Protein AF-A0A1Z9E8Z4-F1 (afdb_monomer_lite)

Secondary structure (DSSP, 8-state):
----EEEEEE-SHHHHHHHHHTSTT--EEEEEEE-SSEEEEEESS-TT-EEEEESS--SSEEEEEE-

Sequence (67 aa):
MLRGKCKVTPKSDKAKDIFANYLNSKSLVYIEHKRADRWFFSAIDNVDFWFWVDYPHDNNWDYHEIN

Radius of gyration: 10.87 Å; chains: 1; bounding box: 23×34×24 Å

pLDDT: mean 91.32, std 9.91, range [40.31, 96.88]

Foldseek 3Di:
DPFWKKFKDWDDPVLVVCCVPPLVVGRIWTFPDDDPFWTKTAHPVHRPDIDIATPPDRPTIDMDIDD

Structure (mmCIF, N/CA/C/O backbone):
data_AF-A0A1Z9E8Z4-F1
#
_entry.id   AF-A0A1Z9E8Z4-F1
#
loop_
_atom_site.group_PDB
_atom_site.id
_atom_site.type_symbol
_atom_site.label_atom_id
_atom_site.label_alt_id
_atom_site.label_comp_id
_atom_site.label_asym_id
_atom_site.label_entity_id
_atom_site.label_seq_id
_atom_site.pdbx_PDB_ins_code
_atom_site.Cartn_x
_atom_site.Cartn_y
_atom_site.Cartn_z
_atom_site.occupancy
_atom_site.B_iso_or_equiv
_atom_site.auth_seq_id
_atom_site.auth_comp_id
_atom_site.auth_asym_id
_atom_site.auth_atom_id
_atom_site.pdbx_PDB_model_num
ATOM 1 N N . MET A 1 1 ? -0.590 -21.308 2.117 1.00 40.31 1 MET A N 1
ATOM 2 C CA . MET A 1 1 ? 0.138 -20.248 1.387 1.00 40.31 1 MET A CA 1
ATOM 3 C C . MET A 1 1 ? 0.608 -19.230 2.411 1.00 40.31 1 MET A C 1
ATOM 5 O O . MET A 1 1 ? -0.236 -18.671 3.100 1.00 40.31 1 MET A O 1
ATOM 9 N N . LEU A 1 2 ? 1.920 -19.052 2.585 1.00 48.19 2 LEU A N 1
ATOM 10 C CA . LEU A 1 2 ? 2.454 -17.951 3.391 1.00 48.19 2 LEU A CA 1
ATOM 11 C C . LEU A 1 2 ? 2.147 -16.657 2.632 1.00 48.19 2 LEU A C 1
ATOM 13 O O . LEU A 1 2 ? 2.759 -16.390 1.603 1.00 48.19 2 LEU A O 1
ATOM 17 N N . ARG A 1 3 ? 1.137 -15.906 3.086 1.00 62.59 3 ARG A N 1
ATOM 18 C CA . ARG A 1 3 ? 0.892 -14.539 2.616 1.00 62.59 3 ARG A CA 1
ATOM 19 C C . ARG A 1 3 ? 2.150 -13.736 2.932 1.00 62.59 3 ARG A C 1
ATOM 21 O O . ARG A 1 3 ? 2.432 -13.504 4.109 1.00 62.59 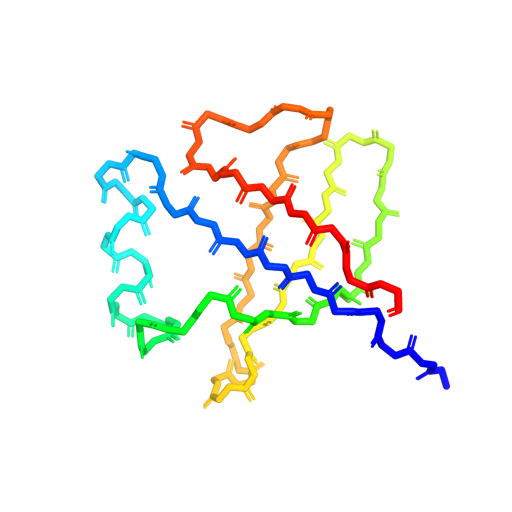3 ARG A O 1
ATOM 28 N N . GLY A 1 4 ? 2.922 -13.380 1.905 1.00 86.50 4 GLY A N 1
ATOM 29 C CA . GLY A 1 4 ? 4.077 -12.500 2.069 1.00 86.50 4 GLY A CA 1
ATOM 30 C C . GLY A 1 4 ? 3.633 -11.209 2.752 1.00 86.50 4 GLY A C 1
ATOM 31 O O . GLY A 1 4 ? 2.494 -10.771 2.573 1.00 86.50 4 GLY A O 1
ATOM 32 N N . LYS A 1 5 ? 4.492 -10.618 3.578 1.00 92.25 5 LYS A N 1
ATOM 33 C CA . LYS A 1 5 ? 4.208 -9.332 4.219 1.00 92.25 5 LYS A CA 1
ATOM 34 C C . LYS A 1 5 ? 5.037 -8.249 3.555 1.00 92.25 5 LYS A C 1
ATOM 36 O O . LYS A 1 5 ? 6.159 -8.486 3.121 1.00 92.25 5 LYS A O 1
ATOM 41 N N . CYS A 1 6 ? 4.489 -7.048 3.495 1.00 94.19 6 CYS A N 1
ATOM 42 C CA . CYS A 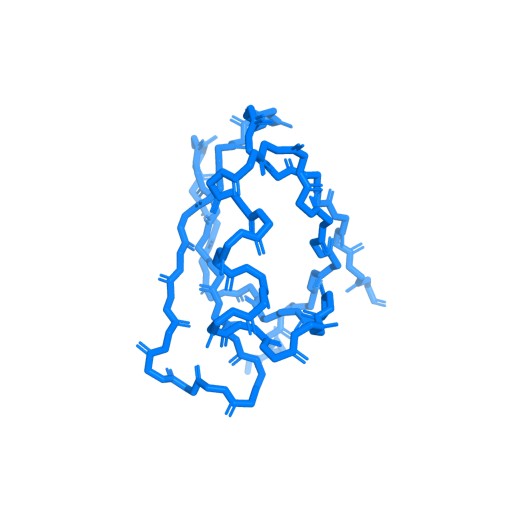1 6 ? 5.192 -5.886 2.985 1.00 94.19 6 CYS A CA 1
ATOM 43 C C . CYS A 1 6 ? 5.030 -4.725 3.959 1.00 94.19 6 CYS A C 1
ATOM 45 O O . CYS A 1 6 ? 3.972 -4.549 4.564 1.00 94.19 6 CYS A O 1
ATOM 47 N N . LYS A 1 7 ? 6.092 -3.940 4.124 1.00 95.44 7 LYS A N 1
ATOM 48 C CA . LYS A 1 7 ? 6.030 -2.640 4.776 1.00 95.44 7 LYS A CA 1
ATOM 49 C C . LYS A 1 7 ? 5.807 -1.575 3.712 1.00 95.44 7 LYS A C 1
ATOM 51 O O . LYS A 1 7 ? 6.653 -1.435 2.835 1.00 95.44 7 LYS A O 1
ATOM 56 N N . VAL A 1 8 ? 4.728 -0.811 3.825 1.00 95.81 8 VAL A N 1
ATOM 57 C CA . VAL A 1 8 ? 4.435 0.348 2.979 1.00 95.81 8 VAL A CA 1
ATOM 58 C C . VAL A 1 8 ? 4.598 1.656 3.751 1.00 95.81 8 VAL A C 1
ATOM 60 O O . VAL A 1 8 ? 4.219 1.764 4.921 1.00 95.81 8 VAL A O 1
ATOM 63 N N . THR A 1 9 ? 5.146 2.663 3.082 1.00 96.69 9 THR A N 1
ATOM 64 C CA . THR A 1 9 ? 5.281 4.028 3.594 1.00 96.69 9 THR A CA 1
ATOM 65 C C . THR A 1 9 ? 4.644 4.987 2.589 1.00 96.69 9 THR A C 1
ATOM 67 O O . THR A 1 9 ? 5.010 4.952 1.411 1.00 96.69 9 THR A O 1
ATOM 70 N N . PRO A 1 10 ? 3.686 5.834 3.003 1.00 96.88 10 PRO A N 1
ATOM 71 C CA . PRO A 1 10 ? 3.078 6.798 2.098 1.00 96.88 10 PRO A CA 1
ATOM 72 C C . PRO A 1 10 ? 4.056 7.934 1.766 1.00 96.88 10 PRO A C 1
ATOM 74 O O . PRO A 1 10 ? 4.672 8.515 2.659 1.00 96.88 10 PRO A O 1
ATOM 77 N N . LYS A 1 11 ? 4.157 8.284 0.482 1.00 96.81 11 LYS A N 1
ATOM 78 C CA . LYS A 1 11 ? 4.926 9.429 -0.033 1.00 96.81 11 LYS A CA 1
ATOM 79 C C . LYS A 1 11 ? 4.030 10.609 -0.381 1.00 96.81 11 LYS A C 1
ATOM 81 O O . LYS A 1 11 ? 4.252 11.722 0.096 1.00 96.81 11 LYS A O 1
ATOM 86 N N . SER A 1 12 ? 3.021 10.364 -1.216 1.00 96.62 12 SER A N 1
ATOM 87 C CA . SER A 1 12 ? 2.104 11.400 -1.692 1.00 96.62 12 SER A CA 1
ATOM 88 C C . SER A 1 12 ? 1.008 11.689 -0.670 1.00 96.62 12 SER A C 1
ATOM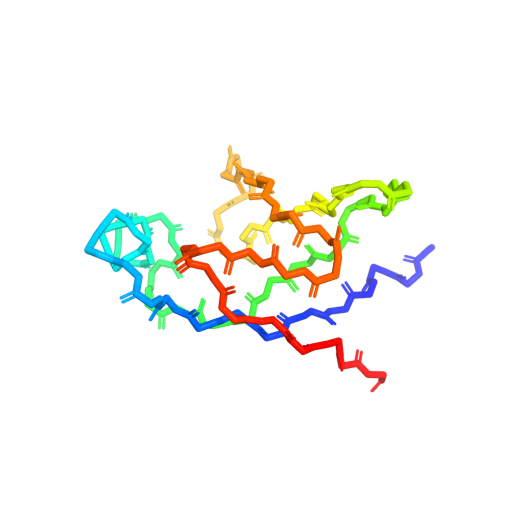 90 O O . SER A 1 12 ? 0.691 10.845 0.168 1.00 96.62 12 SER A O 1
ATOM 92 N N . ASP A 1 13 ? 0.383 12.863 -0.754 1.00 96.69 13 ASP A N 1
ATOM 93 C CA . ASP A 1 13 ? -0.710 13.221 0.159 1.00 96.69 13 ASP A CA 1
ATOM 94 C C . ASP A 1 13 ? -1.903 12.270 0.012 1.00 96.69 13 ASP A C 1
ATOM 96 O O . ASP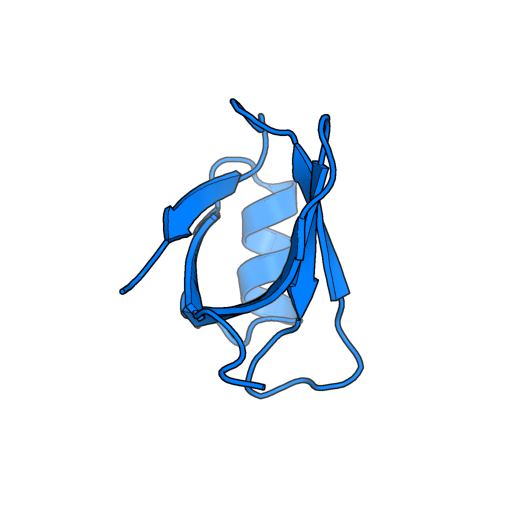 A 1 13 ? -2.450 11.806 1.008 1.00 96.69 13 ASP A O 1
ATOM 100 N N . LYS A 1 14 ? -2.180 11.814 -1.217 1.00 94.44 14 LYS A N 1
ATOM 101 C CA . LYS A 1 14 ? -3.161 10.753 -1.479 1.00 94.44 14 LYS A CA 1
ATOM 102 C C . LYS A 1 14 ? -2.849 9.466 -0.705 1.00 94.44 14 LYS A C 1
ATOM 104 O O . LYS A 1 14 ? -3.754 8.840 -0.157 1.00 94.44 14 LYS A O 1
ATOM 109 N N . ALA A 1 15 ? -1.586 9.037 -0.679 1.00 96.00 15 ALA A N 1
ATOM 110 C CA . ALA A 1 15 ? -1.196 7.848 0.073 1.00 96.00 15 ALA A CA 1
ATOM 111 C C . ALA A 1 15 ? -1.294 8.069 1.583 1.00 96.00 15 ALA A C 1
ATOM 113 O O . ALA A 1 15 ? -1.706 7.157 2.292 1.00 96.00 15 ALA A O 1
ATOM 114 N N . LYS A 1 16 ? -0.953 9.266 2.079 1.00 96.88 16 LYS A N 1
ATOM 115 C CA . LYS A 1 16 ? -1.079 9.608 3.505 1.00 96.88 16 LYS A CA 1
ATOM 116 C C . LYS A 1 16 ? -2.537 9.564 3.955 1.00 96.88 16 LYS A C 1
ATOM 118 O O . LYS A 1 16 ? -2.823 8.977 4.996 1.00 96.88 16 LYS A O 1
ATOM 123 N N . ASP A 1 17 ? -3.450 10.084 3.138 1.00 95.94 17 ASP A N 1
ATOM 124 C CA . ASP A 1 17 ? -4.887 10.008 3.406 1.00 95.94 17 ASP A CA 1
ATOM 125 C C . ASP A 1 17 ? -5.362 8.556 3.453 1.00 95.94 17 ASP A C 1
ATOM 127 O O . ASP A 1 17 ? -6.090 8.162 4.364 1.00 95.94 17 ASP A O 1
ATOM 131 N N . ILE A 1 18 ? -4.919 7.724 2.506 1.00 94.50 18 ILE A N 1
ATOM 132 C CA . ILE A 1 18 ? -5.256 6.298 2.507 1.00 94.50 18 ILE A CA 1
ATOM 133 C C . ILE A 1 18 ? -4.685 5.593 3.744 1.00 94.50 18 ILE A C 1
ATOM 135 O O . ILE A 1 18 ? -5.361 4.783 4.380 1.00 94.50 18 ILE A O 1
ATOM 139 N N . PHE A 1 19 ? -3.442 5.908 4.092 1.00 95.31 19 PHE A N 1
ATOM 140 C CA . PHE A 1 19 ? -2.729 5.327 5.219 1.00 95.31 19 PHE A CA 1
ATOM 141 C C . PHE A 1 19 ? -3.432 5.614 6.549 1.00 95.31 19 PHE A C 1
ATOM 143 O O . PHE A 1 19 ? -3.614 4.707 7.364 1.00 95.31 19 PHE A O 1
ATOM 150 N N . ALA A 1 20 ? -3.880 6.854 6.749 1.00 94.12 20 ALA A N 1
ATOM 151 C CA . ALA A 1 20 ? -4.612 7.246 7.945 1.00 94.12 20 ALA A CA 1
ATOM 152 C C . ALA A 1 20 ? -6.015 6.620 7.990 1.00 94.12 20 ALA A C 1
ATOM 154 O O . ALA A 1 20 ? -6.394 6.049 9.011 1.00 94.12 20 ALA A O 1
ATOM 155 N N . ASN A 1 21 ? -6.762 6.680 6.882 1.00 93.94 21 ASN A N 1
ATOM 156 C CA . ASN A 1 21 ? -8.181 6.317 6.869 1.00 93.94 21 ASN A CA 1
ATOM 157 C C . ASN A 1 21 ? -8.443 4.811 6.745 1.00 93.94 21 ASN A C 1
ATOM 159 O O . ASN A 1 21 ? -9.403 4.314 7.328 1.00 93.94 21 ASN A O 1
ATOM 163 N N . TYR A 1 22 ? -7.616 4.079 5.994 1.00 93.75 22 TYR A N 1
ATOM 164 C CA . TYR A 1 22 ? -7.886 2.672 5.670 1.00 93.75 22 TYR A CA 1
ATOM 165 C C . TYR A 1 22 ? -6.866 1.699 6.253 1.00 93.75 22 TYR A C 1
ATOM 167 O O . TYR A 1 22 ? -7.236 0.578 6.600 1.00 93.75 22 TYR A O 1
ATOM 175 N N . LEU A 1 23 ? -5.604 2.118 6.395 1.00 92.31 23 LEU A N 1
ATOM 176 C CA . LEU A 1 23 ? -4.551 1.293 7.002 1.00 92.31 23 LEU A CA 1
ATOM 177 C C . LEU A 1 23 ? -4.417 1.510 8.515 1.00 92.31 23 LEU A C 1
ATOM 179 O O . LEU A 1 23 ? -3.553 0.894 9.135 1.00 92.31 23 LEU A O 1
ATOM 183 N N . ASN A 1 24 ? -5.249 2.367 9.121 1.00 91.44 24 ASN A N 1
ATOM 184 C CA . ASN A 1 24 ? -5.199 2.698 10.549 1.00 91.44 24 ASN A CA 1
ATOM 185 C C . ASN A 1 24 ? -3.781 3.099 11.009 1.00 91.44 24 ASN A C 1
ATOM 187 O O . ASN A 1 24 ? -3.301 2.697 12.068 1.00 91.44 24 ASN A O 1
ATOM 191 N N . SER A 1 25 ? -3.072 3.840 10.153 1.00 91.19 25 SER A N 1
ATOM 192 C CA . SER A 1 25 ? -1.672 4.235 10.342 1.00 91.19 25 SER A CA 1
ATOM 193 C C . SER A 1 25 ? -0.676 3.078 10.543 1.00 91.19 25 SER A C 1
ATOM 195 O O . SER A 1 25 ? 0.397 3.268 11.121 1.00 91.19 25 SER A O 1
ATOM 197 N N . LYS A 1 26 ? -0.994 1.869 10.064 1.00 92.81 26 LYS A N 1
ATOM 198 C CA . LYS A 1 26 ? -0.105 0.703 10.120 1.00 92.81 26 LYS A CA 1
ATOM 199 C C . LYS A 1 26 ? 0.557 0.462 8.770 1.00 92.81 26 LYS A C 1
ATOM 201 O O . LYS A 1 26 ? -0.092 0.251 7.755 1.00 92.81 26 LYS A O 1
ATOM 206 N N . SER A 1 27 ? 1.886 0.430 8.776 1.00 94.62 27 SER A N 1
ATOM 207 C CA . SER A 1 27 ? 2.695 0.184 7.575 1.00 94.62 27 SER A CA 1
ATOM 208 C C . SER A 1 27 ? 2.716 -1.266 7.116 1.00 94.62 27 SER A C 1
ATOM 210 O O . SER A 1 27 ? 3.209 -1.536 6.030 1.00 94.62 27 SER A O 1
ATOM 212 N N . LEU A 1 28 ? 2.257 -2.213 7.927 1.00 94.50 28 LEU A N 1
ATOM 213 C CA . LEU A 1 28 ? 2.340 -3.626 7.585 1.00 94.50 28 LEU A CA 1
ATOM 214 C C . LEU A 1 28 ? 1.086 -4.054 6.814 1.00 94.50 28 LEU A C 1
ATOM 216 O O . LEU A 1 28 ? -0.027 -3.894 7.309 1.00 94.50 28 LEU A O 1
ATOM 220 N N . VAL A 1 29 ? 1.283 -4.618 5.625 1.00 94.00 29 VAL A N 1
ATOM 221 C CA . VAL A 1 29 ? 0.226 -5.109 4.728 1.00 94.00 29 VAL A CA 1
ATOM 222 C C . VAL A 1 29 ? 0.550 -6.520 4.245 1.00 94.00 29 VAL A C 1
ATOM 224 O O . VAL A 1 29 ? 1.705 -6.959 4.302 1.00 94.00 29 VAL A O 1
ATOM 227 N N . TYR A 1 30 ? -0.459 -7.245 3.770 1.00 93.81 30 TYR A N 1
ATOM 228 C CA . TYR A 1 30 ? -0.242 -8.525 3.100 1.00 93.81 30 TYR A CA 1
ATOM 229 C C . TYR A 1 30 ? -0.048 -8.329 1.603 1.00 93.81 30 TYR A C 1
ATOM 231 O O . TYR A 1 30 ? -0.667 -7.465 0.990 1.00 93.81 30 TYR A O 1
ATOM 239 N N . ILE A 1 31 ? 0.788 -9.179 1.016 1.00 93.38 31 ILE A N 1
ATOM 240 C CA . ILE A 1 31 ? 0.932 -9.324 -0.426 1.00 93.38 31 ILE A CA 1
ATOM 241 C C . ILE A 1 31 ? -0.060 -10.388 -0.884 1.00 93.38 31 ILE A C 1
ATOM 243 O O . ILE A 1 31 ? 0.138 -11.577 -0.635 1.00 93.38 31 ILE A O 1
ATOM 247 N N . GLU A 1 32 ? -1.123 -9.952 -1.552 1.00 9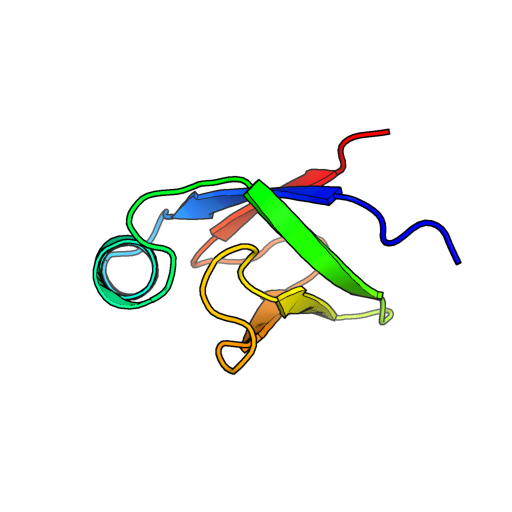2.69 32 GLU A N 1
ATOM 248 C CA . GLU A 1 32 ? -2.154 -10.843 -2.087 1.00 92.69 32 GLU A CA 1
ATOM 249 C C . GLU A 1 32 ? -1.768 -11.348 -3.484 1.00 92.69 32 GLU A C 1
ATOM 251 O O . GLU A 1 32 ? -2.006 -12.507 -3.819 1.00 92.69 32 GLU A O 1
ATOM 256 N N . HIS A 1 33 ? -1.138 -10.503 -4.311 1.00 92.50 33 HIS A N 1
ATOM 257 C CA . HIS A 1 33 ? -0.704 -10.889 -5.655 1.00 92.50 33 HIS A CA 1
ATOM 258 C C . HIS A 1 33 ? 0.449 -10.016 -6.167 1.00 92.50 33 HIS A C 1
ATOM 260 O O . HIS A 1 33 ? 0.502 -8.821 -5.889 1.00 92.50 33 HIS A O 1
ATOM 266 N N . LYS A 1 34 ? 1.352 -10.596 -6.964 1.00 92.81 34 LYS A N 1
ATOM 267 C CA . LYS A 1 34 ? 2.409 -9.869 -7.679 1.00 92.81 34 LYS A CA 1
ATOM 268 C C . LYS A 1 34 ? 2.228 -10.071 -9.177 1.00 92.81 34 LYS A C 1
ATOM 270 O O . LYS A 1 34 ? 2.230 -11.205 -9.647 1.00 92.81 34 LYS A O 1
ATOM 275 N N . ARG A 1 35 ? 2.077 -8.978 -9.918 1.00 92.25 35 ARG A N 1
ATOM 276 C CA . ARG A 1 35 ? 2.126 -8.956 -11.384 1.00 92.25 35 ARG A CA 1
ATOM 277 C C . ARG A 1 35 ? 3.452 -8.353 -11.839 1.00 92.25 35 ARG A C 1
ATOM 279 O O . ARG A 1 35 ? 4.227 -7.860 -11.022 1.00 92.25 35 ARG A O 1
ATOM 286 N N . ALA A 1 36 ? 3.701 -8.408 -13.145 1.00 92.19 36 ALA A N 1
ATOM 287 C CA . ALA A 1 36 ? 4.913 -7.854 -13.743 1.00 92.19 36 ALA A CA 1
ATOM 288 C C . ALA A 1 36 ? 5.023 -6.329 -13.554 1.00 92.19 36 ALA A C 1
ATOM 290 O O . ALA A 1 36 ? 6.122 -5.811 -13.401 1.00 92.19 36 ALA A O 1
ATOM 291 N N . ASP A 1 37 ? 3.887 -5.633 -13.549 1.00 94.81 37 ASP A N 1
ATOM 292 C CA . ASP A 1 37 ? 3.776 -4.174 -13.510 1.00 94.81 37 ASP A CA 1
ATOM 293 C C . ASP A 1 37 ? 3.278 -3.637 -12.164 1.00 94.81 37 ASP A C 1
ATOM 295 O O . ASP A 1 37 ? 3.548 -2.489 -11.823 1.00 94.81 37 ASP A O 1
ATOM 299 N N . ARG A 1 38 ? 2.523 -4.438 -11.400 1.00 94.56 38 ARG A N 1
ATOM 300 C CA . ARG A 1 38 ? 1.857 -3.987 -10.170 1.00 94.56 38 ARG A CA 1
ATOM 301 C C . ARG A 1 38 ? 1.723 -5.074 -9.125 1.00 94.56 38 ARG A C 1
ATOM 303 O O . ARG A 1 38 ? 1.490 -6.243 -9.435 1.00 94.56 38 ARG A O 1
ATOM 310 N N . TRP A 1 39 ? 1.812 -4.687 -7.864 1.00 94.50 39 TRP A N 1
ATOM 311 C CA . TRP A 1 39 ? 1.584 -5.561 -6.720 1.00 94.50 39 TRP A CA 1
ATOM 312 C C . TRP A 1 39 ? 0.273 -5.192 -6.033 1.00 94.50 39 TRP A C 1
ATOM 314 O O . TRP A 1 39 ? -0.126 -4.029 -6.007 1.00 94.50 39 TRP A O 1
ATOM 324 N N . PHE A 1 40 ? -0.413 -6.206 -5.516 1.00 94.69 40 PHE A N 1
ATOM 325 C CA .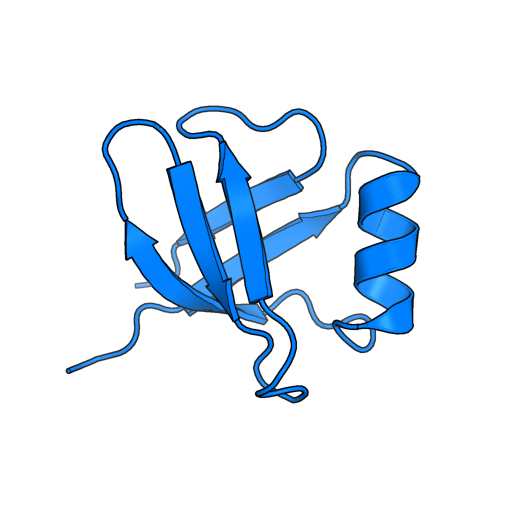 PHE A 1 40 ? -1.710 -6.084 -4.868 1.00 94.69 40 PHE A CA 1
ATOM 326 C C . PHE A 1 40 ? -1.575 -6.344 -3.377 1.00 94.69 40 PHE A C 1
ATOM 328 O O . PHE A 1 40 ? -1.117 -7.420 -2.971 1.00 94.69 40 PHE A O 1
ATOM 335 N N . PHE A 1 41 ? -1.994 -5.366 -2.578 1.00 94.56 41 PHE A N 1
ATOM 336 C CA . PHE A 1 41 ? -1.887 -5.402 -1.129 1.00 94.56 41 PHE A CA 1
ATOM 337 C C . PHE A 1 41 ? -3.252 -5.337 -0.450 1.00 94.56 41 PHE A C 1
ATOM 339 O O . PHE A 1 41 ? -4.180 -4.711 -0.964 1.00 94.56 41 PHE A O 1
ATOM 346 N N . SER A 1 42 ? -3.349 -5.960 0.725 1.00 94.00 42 SER A N 1
ATOM 347 C CA . SER A 1 42 ? -4.497 -5.856 1.631 1.00 94.00 42 SER A CA 1
ATOM 348 C C . SER A 1 42 ? -4.065 -5.349 3.004 1.00 94.00 42 SER A C 1
ATOM 350 O O . SER A 1 42 ? -2.958 -5.639 3.477 1.00 94.00 42 SER A O 1
ATOM 352 N N . ALA A 1 43 ? -4.932 -4.574 3.653 1.00 93.19 43 ALA A N 1
ATOM 353 C CA . ALA A 1 43 ? -4.686 -4.144 5.023 1.00 93.19 43 ALA A CA 1
ATOM 354 C C . ALA A 1 43 ? -4.818 -5.327 5.993 1.00 93.19 43 ALA A C 1
ATOM 356 O O . ALA A 1 43 ? -5.667 -6.199 5.823 1.00 93.19 43 ALA A O 1
ATOM 357 N N . ILE A 1 44 ? -4.004 -5.339 7.051 1.00 90.19 44 ILE A N 1
ATOM 358 C CA . ILE A 1 44 ? -4.063 -6.407 8.061 1.00 90.19 44 ILE A CA 1
ATOM 359 C C . ILE A 1 44 ? -5.332 -6.303 8.906 1.00 90.19 44 ILE A C 1
ATOM 361 O O . ILE A 1 44 ? -5.971 -7.312 9.184 1.00 90.19 44 ILE A O 1
ATOM 365 N N . ASP A 1 45 ? -5.691 -5.086 9.307 1.00 87.62 45 ASP A N 1
ATOM 366 C CA . ASP A 1 45 ? -6.815 -4.837 10.216 1.00 87.62 45 ASP A CA 1
ATOM 367 C C . ASP A 1 45 ? -8.094 -4.394 9.498 1.00 87.62 45 ASP A C 1
ATOM 369 O O . ASP A 1 45 ? -9.112 -4.165 10.143 1.00 87.62 45 ASP A O 1
ATOM 373 N N . ASN A 1 46 ? -8.048 -4.260 8.172 1.00 88.75 46 ASN A N 1
ATOM 374 C CA . ASN A 1 46 ? -9.198 -3.907 7.349 1.00 88.75 46 ASN A CA 1
ATOM 375 C C . ASN A 1 46 ? -9.239 -4.815 6.117 1.00 88.75 46 ASN A C 1
ATOM 377 O O . ASN A 1 46 ? -8.691 -4.496 5.064 1.00 88.75 46 ASN A O 1
ATOM 381 N N . VAL A 1 47 ? -9.865 -5.979 6.288 1.00 78.62 47 VAL A N 1
ATOM 382 C CA . VAL A 1 47 ? -9.845 -7.071 5.303 1.00 78.62 47 VAL A CA 1
ATOM 383 C C . VAL A 1 47 ? -10.489 -6.670 3.971 1.00 78.62 47 VAL A C 1
ATOM 385 O O . VAL A 1 47 ? -10.113 -7.222 2.942 1.00 78.62 47 VAL A O 1
ATOM 388 N N . ASP A 1 48 ? -11.386 -5.682 3.979 1.00 88.38 48 ASP A N 1
ATOM 389 C CA . ASP A 1 48 ? -12.085 -5.192 2.786 1.00 88.38 48 ASP A CA 1
ATOM 390 C C . ASP A 1 48 ? -11.321 -4.082 2.046 1.00 88.38 48 ASP A C 1
ATOM 392 O O . ASP A 1 48 ? -11.751 -3.624 0.984 1.00 88.38 48 ASP A O 1
ATOM 396 N N . PHE A 1 49 ? -10.190 -3.617 2.593 1.00 93.19 49 PHE A N 1
ATOM 397 C CA . PHE A 1 49 ? -9.372 -2.606 1.940 1.00 93.19 49 PHE A CA 1
ATOM 398 C C . PHE A 1 49 ? -8.200 -3.224 1.185 1.00 93.19 49 PHE A C 1
ATOM 400 O O . PHE A 1 49 ? -7.258 -3.774 1.767 1.00 93.19 49 PHE A O 1
ATOM 407 N N . TRP A 1 50 ? -8.228 -3.020 -0.130 1.00 94.00 50 TRP A N 1
ATOM 408 C CA . TRP A 1 50 ? -7.163 -3.402 -1.041 1.00 94.00 50 TRP A CA 1
ATOM 409 C C . TRP A 1 50 ? -6.675 -2.229 -1.871 1.00 94.00 50 TRP A C 1
ATOM 411 O O . TRP A 1 50 ? -7.434 -1.321 -2.216 1.00 94.00 50 TRP A O 1
ATOM 421 N N . PHE A 1 51 ? -5.406 -2.282 -2.258 1.00 95.00 51 PHE A N 1
ATOM 422 C CA . PHE A 1 51 ? -4.810 -1.273 -3.119 1.00 95.00 51 PHE A CA 1
ATOM 423 C C . PHE A 1 51 ? -3.682 -1.850 -3.973 1.00 95.00 51 PHE A C 1
ATOM 425 O O . PHE A 1 51 ? -3.079 -2.876 -3.655 1.00 95.00 51 PHE A O 1
ATOM 432 N N . TRP A 1 52 ? -3.427 -1.174 -5.091 1.00 95.31 52 TRP A N 1
ATOM 433 C CA . TRP A 1 52 ? -2.340 -1.495 -6.009 1.00 95.31 52 TRP A CA 1
ATOM 434 C C . TRP A 1 52 ? -1.153 -0.571 -5.775 1.00 95.31 52 TRP A C 1
ATOM 436 O O . TRP A 1 52 ? -1.337 0.601 -5.440 1.00 95.31 52 TRP A O 1
ATOM 446 N N . VAL A 1 53 ? 0.041 -1.107 -6.006 1.00 95.75 53 VAL A N 1
ATOM 447 C CA . VAL A 1 53 ? 1.305 -0.370 -6.012 1.00 95.75 53 VAL A CA 1
ATOM 448 C C . VAL A 1 53 ? 2.075 -0.733 -7.279 1.00 95.75 53 VAL A C 1
ATOM 450 O O . VAL A 1 53 ? 2.205 -1.914 -7.605 1.00 95.75 53 VAL A O 1
ATOM 453 N N . ASP A 1 54 ? 2.541 0.274 -8.010 1.00 96.38 54 ASP A N 1
ATOM 454 C CA . ASP A 1 54 ? 3.321 0.106 -9.237 1.00 96.38 54 ASP A CA 1
ATOM 455 C C . ASP A 1 54 ? 4.717 -0.473 -8.935 1.00 96.38 54 ASP A C 1
ATOM 457 O O . ASP A 1 54 ? 5.411 -0.050 -8.009 1.00 96.38 54 ASP A O 1
ATOM 461 N N . TYR A 1 55 ? 5.140 -1.455 -9.733 1.00 91.88 55 TYR A N 1
ATOM 462 C CA . TYR A 1 55 ? 6.462 -2.077 -9.670 1.00 91.88 55 TYR A CA 1
ATOM 463 C C . TYR A 1 55 ? 7.314 -1.637 -10.874 1.00 91.88 55 TYR A C 1
ATOM 465 O O . TYR A 1 55 ? 6.799 -1.585 -11.991 1.00 91.88 55 TYR A O 1
ATOM 473 N N . PRO A 1 56 ? 8.623 -1.360 -10.706 1.00 92.62 56 PRO A N 1
ATOM 474 C CA . PRO A 1 56 ? 9.401 -1.393 -9.460 1.00 92.62 56 PRO A CA 1
ATOM 475 C C . PRO A 1 56 ? 9.335 -0.092 -8.644 1.00 92.62 56 PRO A C 1
ATOM 477 O O . PRO A 1 56 ? 9.937 -0.004 -7.573 1.00 92.62 56 PRO A O 1
ATOM 480 N N . HIS A 1 57 ? 8.655 0.930 -9.164 1.00 93.50 57 HIS A N 1
ATOM 481 C CA . HIS A 1 57 ? 8.591 2.253 -8.561 1.00 93.50 57 HIS A CA 1
ATOM 482 C C . HIS A 1 57 ? 7.162 2.780 -8.610 1.00 93.50 57 HIS A C 1
ATOM 484 O O . HIS A 1 57 ? 6.576 2.897 -9.683 1.00 93.50 57 HIS A O 1
ATOM 490 N N . ASP A 1 58 ? 6.646 3.163 -7.448 1.00 95.31 58 ASP A N 1
ATOM 491 C CA . ASP A 1 58 ? 5.339 3.793 -7.307 1.00 95.31 58 ASP A CA 1
ATOM 492 C C . ASP A 1 58 ? 5.516 5.244 -6.857 1.00 95.31 58 ASP A C 1
ATOM 494 O O . ASP A 1 58 ? 6.380 5.548 -6.037 1.00 95.31 58 ASP A O 1
ATOM 498 N N . ASN A 1 59 ? 4.714 6.167 -7.382 1.00 96.38 59 ASN A N 1
ATOM 499 C CA . ASN A 1 59 ? 4.820 7.589 -7.030 1.00 96.38 59 ASN A CA 1
ATOM 500 C C . ASN A 1 59 ? 4.192 7.921 -5.665 1.00 96.38 59 ASN A C 1
ATOM 502 O O . ASN A 1 59 ? 4.507 8.940 -5.055 1.00 96.38 59 ASN A O 1
ATOM 506 N N . ASN A 1 60 ? 3.295 7.068 -5.183 1.00 96.75 60 ASN A N 1
ATOM 507 C CA . ASN A 1 60 ? 2.507 7.254 -3.975 1.00 96.75 60 ASN A CA 1
ATOM 508 C C . ASN A 1 60 ? 3.072 6.479 -2.783 1.00 96.75 60 ASN A C 1
ATOM 510 O O . ASN A 1 60 ? 2.995 6.980 -1.665 1.00 96.75 60 ASN A O 1
ATOM 514 N N . TRP A 1 61 ? 3.658 5.303 -3.006 1.00 96.81 61 TRP A N 1
ATOM 515 C CA . TRP A 1 61 ? 4.103 4.393 -1.951 1.00 96.81 61 TRP A CA 1
ATOM 516 C C . TRP A 1 61 ? 5.572 4.009 -2.100 1.00 96.81 61 TRP A C 1
ATOM 518 O O . TRP A 1 61 ? 6.048 3.719 -3.195 1.00 96.81 61 TRP A O 1
ATOM 528 N N . ASP A 1 62 ? 6.295 3.982 -0.986 1.00 96.62 62 ASP A N 1
ATOM 529 C CA . ASP A 1 62 ? 7.487 3.146 -0.856 1.00 96.62 62 ASP A CA 1
ATOM 530 C C . ASP A 1 62 ? 7.079 1.815 -0.248 1.00 96.62 62 ASP A C 1
ATOM 532 O O . ASP A 1 62 ? 6.220 1.770 0.635 1.00 96.62 62 ASP A O 1
ATOM 536 N N . TYR A 1 63 ? 7.690 0.730 -0.709 1.00 94.62 63 TYR A N 1
ATOM 537 C CA . TYR A 1 63 ? 7.344 -0.606 -0.255 1.00 94.62 63 TYR A CA 1
ATOM 538 C C . TYR A 1 63 ? 8.589 -1.483 -0.113 1.00 94.62 63 TYR A C 1
ATOM 540 O O . TYR A 1 63 ? 9.519 -1.419 -0.916 1.00 94.62 63 TYR A O 1
ATOM 548 N N . HIS A 1 64 ? 8.613 -2.298 0.938 1.00 93.88 64 HIS A N 1
ATOM 549 C CA . HIS A 1 64 ? 9.691 -3.239 1.216 1.00 93.88 64 HIS A CA 1
ATOM 550 C C . HIS A 1 64 ? 9.110 -4.576 1.664 1.00 93.88 64 HIS A C 1
ATOM 552 O O . HIS A 1 64 ? 8.377 -4.651 2.652 1.00 93.88 64 HIS A O 1
ATOM 558 N N . GLU A 1 65 ? 9.388 -5.631 0.906 1.00 91.94 65 GLU A N 1
ATOM 559 C CA . GLU A 1 65 ? 8.978 -6.986 1.265 1.00 91.94 65 GLU A CA 1
ATOM 560 C C . GLU A 1 65 ? 9.716 -7.453 2.522 1.00 91.94 65 GLU A C 1
ATOM 562 O O . GLU A 1 65 ? 10.910 -7.209 2.680 1.00 91.94 65 GLU A O 1
ATOM 567 N N . ILE A 1 66 ? 8.984 -8.103 3.424 1.00 89.06 66 ILE A N 1
ATOM 568 C CA . ILE A 1 66 ? 9.526 -8.693 4.644 1.00 89.06 66 ILE A CA 1
ATOM 569 C C . ILE A 1 66 ? 9.507 -10.209 4.453 1.00 89.06 66 ILE A C 1
ATOM 571 O O . ILE A 1 66 ? 8.427 -10.791 4.311 1.00 89.06 66 ILE A O 1
ATOM 575 N N . ASN A 1 67 ? 10.698 -10.809 4.441 1.00 71.38 67 ASN A N 1
ATOM 576 C CA . ASN A 1 67 ? 10.901 -12.260 4.414 1.00 71.38 67 ASN A CA 1
ATOM 577 C C . ASN A 1 67 ? 10.679 -12.891 5.791 1.00 71.38 67 ASN A C 1
ATOM 579 O O . ASN A 1 67 ? 11.070 -12.257 6.799 1.00 71.38 67 ASN A O 1
#